Protein AF-A0A7J7Q8N2-F1 (afdb_monomer_lite)

Radius of gyration: 18.08 Å; chains: 1; bounding box: 42×39×66 Å

Secondary structure (DSSP, 8-state):
-PPPPPPGGGGG-S-HHHHHHHHHHHTT---TTHHHHTTSSS---S-PPPTTT--S---HHIIIII-GGGHHHHHHHHHHHHHSTTTHHHHHHHHT-S-HHHHHHHHHSHHHH-TTTHHHHHHHHHHHHHHHHHHHHHHHHHH--PPPP-------------S--

Sequence (165 aa):
MGFRRPRPYLRSVAIPRGIELLLRVRMGCLCVHERTSQFGGRRANSTSGCPCCGAEVESLSHFMFDCPATSAQRDDMFAEIRSLPGCAEKLRSVLSMADSSIKVLRFVSDDIWGSSGRCLMVSPCIAAFLVKSWDVRNACKHSGAVLPPLSAPVGRGADGADAMA

Structure (mmCIF, N/CA/C/O backbone):
data_AF-A0A7J7Q8N2-F1
#
_entry.id   AF-A0A7J7Q8N2-F1
#
loop_
_atom_site.group_PDB
_atom_site.id
_atom_site.type_symbol
_atom_site.label_atom_id
_atom_site.label_alt_id
_atom_site.label_comp_id
_atom_site.label_asym_id
_atom_site.label_entity_id
_atom_site.label_seq_id
_atom_site.pdbx_PDB_ins_code
_atom_site.Cartn_x
_atom_site.Cartn_y
_atom_site.Cartn_z
_atom_site.occupancy
_atom_site.B_iso_or_equiv
_atom_site.auth_seq_id
_atom_site.auth_comp_id
_atom_site.auth_asym_id
_atom_site.auth_atom_id
_atom_site.pdbx_PDB_model_num
ATOM 1 N N . MET A 1 1 ? -0.373 24.155 2.812 1.00 32.78 1 MET A N 1
ATOM 2 C CA . MET A 1 1 ? -0.970 23.155 3.726 1.00 32.78 1 MET A CA 1
ATOM 3 C C . MET A 1 1 ? 0.122 22.658 4.664 1.00 32.78 1 MET A C 1
ATOM 5 O O . MET A 1 1 ? 1.125 22.159 4.177 1.00 32.78 1 MET A O 1
ATOM 9 N N . GLY A 1 2 ? -0.003 22.882 5.974 1.00 32.66 2 GLY A N 1
ATOM 10 C CA . GLY A 1 2 ? 1.020 22.481 6.947 1.00 32.66 2 GLY A CA 1
ATOM 11 C C . GLY A 1 2 ? 0.928 20.991 7.271 1.00 32.66 2 GLY A C 1
ATOM 12 O O . GLY A 1 2 ? -0.135 20.509 7.661 1.00 32.66 2 GLY A O 1
ATOM 13 N N . PHE A 1 3 ? 2.031 20.260 7.115 1.00 36.44 3 PHE A N 1
ATOM 14 C CA . PHE A 1 3 ? 2.104 18.850 7.488 1.00 36.44 3 PHE A CA 1
ATOM 15 C C . PHE A 1 3 ? 1.953 18.695 9.009 1.00 36.44 3 PHE A C 1
ATOM 17 O O . PHE A 1 3 ? 2.704 19.285 9.789 1.00 36.44 3 PHE A O 1
ATOM 24 N N . ARG A 1 4 ? 0.959 17.911 9.447 1.00 41.94 4 ARG A N 1
ATOM 25 C CA . ARG A 1 4 ? 0.752 17.588 10.867 1.00 41.94 4 ARG A CA 1
ATOM 26 C C . ARG A 1 4 ? 1.924 16.730 11.364 1.00 41.94 4 ARG A C 1
ATOM 28 O O . ARG A 1 4 ? 2.296 15.762 10.707 1.00 41.94 4 ARG A O 1
ATOM 35 N N . ARG A 1 5 ? 2.503 17.096 12.518 1.00 34.91 5 ARG A N 1
ATOM 36 C CA . ARG A 1 5 ? 3.640 16.391 13.144 1.00 34.91 5 ARG A CA 1
ATOM 37 C C . ARG A 1 5 ? 3.369 14.879 13.296 1.00 34.91 5 ARG A C 1
ATOM 39 O O . ARG A 1 5 ? 2.217 14.501 13.530 1.00 34.91 5 ARG A O 1
ATOM 46 N N . PRO A 1 6 ? 4.413 14.026 13.247 1.00 45.47 6 PRO A N 1
ATOM 47 C CA . PRO A 1 6 ? 4.292 12.599 13.544 1.00 45.47 6 PRO A CA 1
ATOM 48 C C . PRO A 1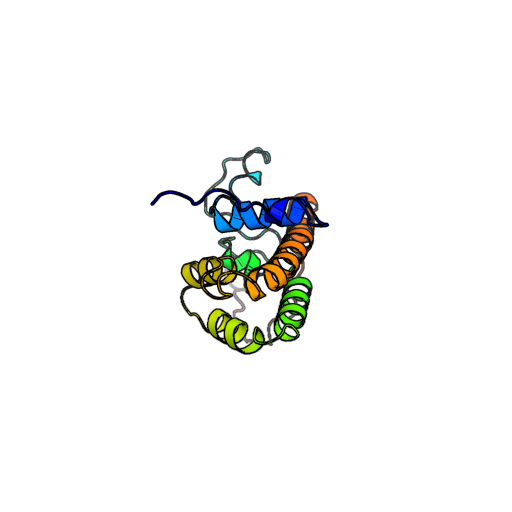 6 ? 3.677 12.379 14.934 1.00 45.47 6 PRO A C 1
ATOM 50 O O . PRO A 1 6 ? 4.038 13.060 15.896 1.00 45.47 6 PRO A O 1
ATOM 53 N N . ARG A 1 7 ? 2.717 11.455 15.039 1.00 48.78 7 ARG A N 1
ATOM 54 C CA . ARG A 1 7 ? 1.926 11.233 16.260 1.00 48.78 7 ARG A CA 1
ATOM 55 C C . ARG A 1 7 ? 2.686 10.361 17.288 1.00 48.78 7 ARG A C 1
ATOM 57 O O . ARG A 1 7 ? 3.416 9.458 16.883 1.00 48.78 7 ARG A O 1
ATOM 64 N N . PRO A 1 8 ? 2.478 10.549 18.609 1.00 44.09 8 PRO A N 1
ATOM 65 C CA . PRO A 1 8 ? 3.251 9.882 19.673 1.00 44.09 8 PRO A CA 1
ATOM 66 C C . PRO A 1 8 ? 3.190 8.344 19.711 1.00 44.09 8 PRO A C 1
ATOM 68 O O . PRO A 1 8 ? 4.125 7.717 20.199 1.00 44.09 8 PRO A O 1
ATOM 71 N N . TYR A 1 9 ? 2.137 7.720 19.173 1.00 47.59 9 TYR A N 1
ATOM 72 C CA . TYR A 1 9 ? 1.963 6.256 19.165 1.00 47.59 9 TYR A CA 1
ATOM 73 C C . TYR A 1 9 ? 2.925 5.512 18.218 1.00 47.59 9 TYR A C 1
ATOM 75 O O . TYR A 1 9 ? 2.956 4.287 18.201 1.00 47.59 9 TYR A O 1
ATOM 83 N N . LEU A 1 10 ? 3.738 6.235 17.441 1.00 42.88 10 LEU A N 1
ATOM 84 C CA . LEU A 1 10 ? 4.804 5.660 16.615 1.00 42.88 10 LEU A CA 1
ATOM 85 C C . LEU A 1 10 ? 6.023 5.199 17.442 1.00 42.88 10 LEU A C 1
ATOM 87 O O . LEU A 1 10 ? 6.911 4.551 16.898 1.00 42.88 10 LEU A O 1
ATOM 91 N N . ARG A 1 11 ? 6.077 5.514 18.748 1.00 43.84 11 ARG A N 1
ATOM 92 C CA . ARG A 1 11 ? 7.179 5.134 19.655 1.00 43.84 11 ARG A CA 1
ATOM 93 C C . ARG A 1 11 ? 7.153 3.681 20.143 1.00 43.84 11 ARG A C 1
ATOM 95 O O . ARG A 1 11 ? 8.152 3.244 20.697 1.00 43.84 11 ARG A O 1
ATOM 102 N N . SER A 1 12 ? 6.058 2.943 19.970 1.00 45.62 12 SER A N 1
ATOM 103 C CA . SER A 1 12 ? 5.862 1.631 20.615 1.00 45.62 12 SER A CA 1
ATOM 104 C C . SER A 1 12 ? 5.681 0.458 19.640 1.00 45.62 12 SER A C 1
ATOM 106 O O . SER A 1 12 ? 5.062 -0.538 19.996 1.00 45.62 12 SER A O 1
ATOM 108 N N . VAL A 1 13 ? 6.168 0.560 18.398 1.00 51.66 13 VAL A N 1
ATOM 109 C CA . VAL A 1 13 ? 5.802 -0.369 17.311 1.00 51.66 13 VAL A CA 1
ATOM 110 C C . VAL A 1 13 ? 6.991 -1.213 16.826 1.00 51.66 13 VAL A C 1
ATOM 112 O O . VAL A 1 13 ? 8.071 -0.704 16.536 1.00 51.66 13 VAL A O 1
ATOM 115 N N . ALA A 1 14 ? 6.727 -2.516 16.688 1.00 57.03 14 ALA A N 1
ATOM 116 C CA . ALA A 1 14 ? 7.653 -3.633 16.484 1.00 57.03 14 ALA A CA 1
ATOM 117 C C . ALA A 1 14 ? 8.401 -3.703 15.130 1.00 57.03 14 ALA A C 1
ATOM 119 O O . ALA A 1 14 ? 9.171 -4.635 14.922 1.00 57.03 14 ALA A O 1
ATOM 120 N N . ILE A 1 15 ? 8.210 -2.757 14.200 1.00 65.81 15 ILE A N 1
ATOM 121 C CA . ILE A 1 15 ? 8.910 -2.753 12.897 1.00 65.81 15 ILE A CA 1
ATOM 122 C C . ILE A 1 15 ? 9.308 -1.312 12.516 1.00 65.81 15 ILE A C 1
ATOM 124 O O . ILE A 1 15 ? 8.606 -0.657 11.736 1.00 65.81 15 ILE A O 1
ATOM 128 N N . PRO A 1 16 ? 10.436 -0.793 13.042 1.00 78.88 16 PRO A N 1
ATOM 129 C CA . PRO A 1 16 ? 10.863 0.598 12.846 1.00 78.88 16 PRO A CA 1
ATOM 130 C C . PRO A 1 16 ? 10.942 1.034 11.373 1.00 78.88 16 PRO A C 1
ATOM 132 O O . PRO A 1 16 ? 10.454 2.104 11.008 1.00 78.88 16 PRO A O 1
ATOM 135 N N . ARG A 1 17 ? 11.470 0.166 10.498 1.00 81.31 17 ARG A N 1
ATOM 136 C CA . ARG A 1 17 ? 11.591 0.417 9.050 1.00 81.31 17 ARG A CA 1
ATOM 137 C C . ARG A 1 17 ? 10.237 0.561 8.353 1.00 81.31 17 ARG A C 1
ATOM 139 O O . ARG A 1 17 ? 10.088 1.391 7.463 1.00 81.31 17 ARG A O 1
ATOM 146 N N . GLY A 1 18 ? 9.238 -0.222 8.758 1.00 85.56 18 GLY A N 1
ATOM 147 C CA . GLY A 1 18 ? 7.901 -0.165 8.163 1.00 85.56 18 GLY A CA 1
ATOM 148 C C . GLY A 1 18 ? 7.181 1.138 8.486 1.00 85.56 18 GLY A C 1
ATOM 149 O O . GLY A 1 18 ? 6.551 1.727 7.610 1.00 85.56 18 GLY A O 1
ATOM 150 N N . ILE A 1 19 ? 7.336 1.635 9.715 1.00 84.75 19 ILE A N 1
ATOM 151 C CA . ILE A 1 19 ? 6.824 2.954 10.106 1.00 84.75 19 ILE A CA 1
ATOM 152 C C . ILE A 1 19 ? 7.496 4.053 9.299 1.00 84.75 19 ILE A C 1
ATOM 154 O O . ILE A 1 19 ? 6.822 4.951 8.803 1.00 84.75 19 ILE A O 1
ATOM 158 N N . GLU A 1 20 ? 8.819 3.991 9.173 1.00 85.06 20 GLU A N 1
ATOM 159 C CA . GLU A 1 20 ? 9.569 4.975 8.405 1.00 85.06 20 GLU A CA 1
ATOM 160 C C . GLU A 1 20 ? 9.081 5.029 6.950 1.00 85.06 20 GLU A C 1
ATOM 162 O O . GLU A 1 20 ? 8.800 6.111 6.429 1.00 85.06 20 GLU A O 1
ATOM 167 N N . LEU A 1 21 ? 8.915 3.868 6.309 1.00 85.81 21 LEU A N 1
ATOM 168 C CA . LEU A 1 21 ? 8.370 3.775 4.956 1.00 85.81 21 LEU A CA 1
ATOM 169 C C . LEU A 1 21 ? 6.938 4.317 4.888 1.00 85.81 21 LEU A C 1
ATOM 171 O O . LEU A 1 21 ? 6.651 5.138 4.020 1.00 85.81 21 LEU A O 1
ATOM 175 N N . LEU A 1 22 ? 6.061 3.943 5.823 1.00 88.06 22 LEU A N 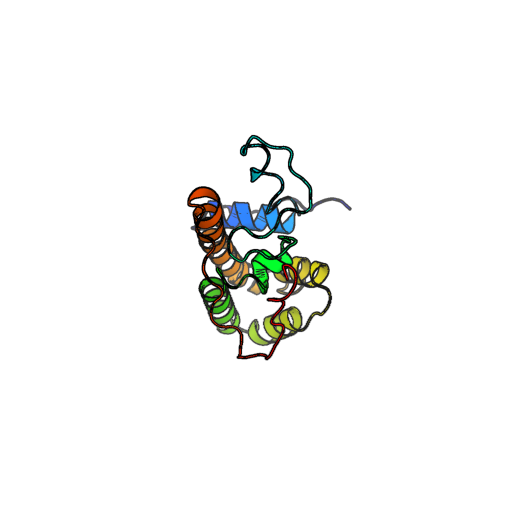1
ATOM 176 C CA . LEU A 1 22 ? 4.685 4.444 5.882 1.00 88.06 22 LEU A CA 1
ATOM 177 C C . LEU A 1 22 ? 4.637 5.971 6.012 1.00 88.06 22 LEU A C 1
ATOM 179 O O . LEU A 1 22 ? 3.874 6.630 5.306 1.00 88.06 22 LEU A O 1
ATOM 183 N N . LEU A 1 23 ? 5.474 6.550 6.874 1.00 85.00 23 LEU A N 1
ATOM 184 C CA . LEU A 1 23 ? 5.597 7.999 7.022 1.00 85.00 23 LEU A CA 1
ATOM 185 C C . LEU A 1 23 ? 6.071 8.656 5.728 1.00 85.00 23 LEU A C 1
ATOM 187 O O . LEU A 1 23 ? 5.503 9.667 5.318 1.00 85.00 23 LEU A O 1
ATOM 191 N N . ARG A 1 24 ? 7.072 8.080 5.056 1.00 83.38 24 ARG A N 1
ATOM 192 C CA . ARG A 1 24 ? 7.543 8.587 3.762 1.00 83.38 24 ARG A CA 1
ATOM 193 C C . ARG A 1 24 ? 6.428 8.558 2.715 1.00 83.38 24 ARG A C 1
ATOM 195 O O . ARG A 1 24 ? 6.302 9.535 1.985 1.00 83.38 24 ARG A O 1
ATOM 202 N N . VAL A 1 25 ? 5.597 7.512 2.668 1.00 84.00 25 VAL A N 1
ATOM 203 C CA . VAL A 1 25 ? 4.431 7.456 1.763 1.00 84.00 25 VAL A CA 1
ATOM 204 C C . VAL A 1 25 ? 3.412 8.541 2.113 1.00 84.00 25 VAL A C 1
ATOM 206 O O . VAL A 1 25 ? 3.014 9.301 1.236 1.00 84.00 25 VAL A O 1
ATOM 209 N N . ARG A 1 26 ? 3.038 8.680 3.393 1.00 85.00 26 ARG A N 1
ATOM 210 C CA . ARG A 1 26 ? 2.086 9.710 3.863 1.00 85.00 26 ARG A CA 1
ATOM 211 C C . ARG A 1 26 ? 2.554 11.137 3.563 1.00 85.00 26 ARG A C 1
ATOM 213 O O . ARG A 1 26 ? 1.735 12.004 3.285 1.00 85.00 26 ARG A O 1
ATOM 220 N N . MET A 1 27 ? 3.861 11.376 3.622 1.00 78.56 27 MET A N 1
ATOM 221 C CA . MET A 1 27 ? 4.485 12.668 3.324 1.00 78.56 27 MET A CA 1
ATOM 222 C C . MET A 1 27 ? 4.778 12.870 1.828 1.00 78.56 27 MET A C 1
ATOM 224 O O . MET A 1 27 ? 5.382 13.878 1.471 1.00 78.56 27 MET A O 1
ATOM 228 N N . GLY A 1 28 ? 4.443 11.907 0.960 1.00 71.81 28 GLY A N 1
ATOM 229 C CA . GLY A 1 28 ? 4.794 11.939 -0.467 1.00 71.81 28 GLY A CA 1
ATOM 230 C C . GLY A 1 28 ? 6.302 11.884 -0.750 1.00 71.81 28 GLY A C 1
ATOM 231 O O . GLY A 1 28 ? 6.736 12.113 -1.869 1.00 71.81 28 GLY A O 1
ATOM 232 N N . CYS A 1 29 ? 7.116 11.580 0.260 1.00 72.94 29 CYS A N 1
ATOM 233 C CA . CYS A 1 29 ? 8.578 11.572 0.199 1.00 72.94 29 CYS A CA 1
ATOM 234 C C . CYS A 1 29 ? 9.158 10.189 -0.133 1.00 72.94 29 CYS A C 1
ATOM 236 O O . CYS A 1 29 ? 10.382 10.037 -0.229 1.00 72.94 29 CYS A O 1
ATOM 238 N N . LEU A 1 30 ? 8.316 9.156 -0.254 1.00 76.56 30 LEU A N 1
ATOM 239 C CA . LEU A 1 30 ? 8.736 7.870 -0.796 1.00 76.56 30 LEU A CA 1
ATOM 240 C C . LEU A 1 30 ? 8.832 8.003 -2.318 1.00 76.56 30 LEU A C 1
ATOM 242 O O . LEU A 1 30 ? 7.949 7.572 -3.052 1.00 76.56 30 LEU A O 1
ATOM 246 N N . CYS A 1 31 ? 9.916 8.620 -2.783 1.00 66.31 31 CYS A N 1
ATOM 247 C CA . CYS A 1 31 ? 10.266 8.627 -4.191 1.00 66.31 31 CYS A CA 1
ATOM 248 C C . CYS A 1 31 ? 10.634 7.197 -4.594 1.00 66.31 31 CYS A C 1
ATOM 250 O O . CYS A 1 31 ? 11.799 6.807 -4.465 1.00 66.31 31 CYS A O 1
ATOM 252 N N . VAL A 1 32 ? 9.637 6.407 -5.012 1.00 72.38 32 VAL A N 1
ATOM 253 C CA . VAL A 1 32 ? 9.811 4.982 -5.329 1.00 72.38 32 VAL A CA 1
ATOM 254 C C . VAL A 1 32 ? 10.984 4.822 -6.293 1.00 72.38 32 VAL A C 1
ATOM 256 O O . VAL A 1 32 ? 11.874 4.011 -6.047 1.00 72.38 32 VAL A O 1
ATOM 259 N N . HIS A 1 33 ? 11.106 5.718 -7.273 1.00 62.97 33 HIS A N 1
ATOM 260 C CA . HIS A 1 33 ? 12.245 5.732 -8.178 1.00 62.97 33 HIS A CA 1
ATOM 261 C C . HIS A 1 33 ? 13.336 6.782 -7.869 1.00 62.97 33 HIS A C 1
ATOM 263 O O . HIS A 1 33 ? 14.522 6.451 -7.820 1.00 62.97 33 HIS A O 1
ATOM 269 N N . GLU A 1 34 ? 12.958 8.035 -7.608 1.00 54.28 34 GLU A N 1
ATOM 270 C CA . GLU A 1 34 ? 13.862 9.205 -7.631 1.00 54.28 34 GLU A CA 1
ATOM 271 C C . GLU A 1 34 ? 15.000 9.184 -6.589 1.00 54.28 34 GLU A C 1
ATOM 273 O O . GLU A 1 34 ? 16.097 9.668 -6.852 1.00 54.28 34 GLU A O 1
ATOM 278 N N . ARG A 1 35 ? 14.785 8.602 -5.399 1.00 48.41 35 ARG A N 1
ATOM 279 C CA . ARG A 1 35 ? 15.815 8.585 -4.336 1.00 48.41 35 ARG A CA 1
ATOM 280 C C . ARG A 1 35 ? 16.880 7.508 -4.525 1.00 48.41 35 ARG A C 1
ATOM 282 O O . ARG A 1 35 ? 17.947 7.605 -3.932 1.00 48.41 35 ARG A O 1
ATOM 289 N N . THR A 1 36 ? 16.607 6.477 -5.324 1.00 47.25 36 THR A N 1
ATOM 290 C CA . THR A 1 36 ? 17.558 5.373 -5.556 1.00 47.25 36 THR A CA 1
ATOM 291 C C . THR A 1 36 ? 18.229 5.447 -6.926 1.00 47.25 36 THR A C 1
ATOM 293 O O . THR A 1 36 ? 19.145 4.673 -7.193 1.00 47.25 36 THR A O 1
ATOM 296 N N . SER A 1 37 ? 17.783 6.333 -7.817 1.00 45.31 37 SER A N 1
ATOM 297 C CA . SER A 1 37 ? 18.440 6.600 -9.102 1.00 45.31 37 SER A CA 1
ATOM 298 C C . SER A 1 37 ? 19.715 7.437 -8.938 1.00 45.31 37 SER A C 1
ATOM 300 O O . SER A 1 37 ? 20.661 7.250 -9.695 1.00 45.31 37 SER A O 1
ATOM 302 N N . GLN A 1 38 ? 19.802 8.274 -7.896 1.00 44.16 38 GLN A N 1
ATOM 303 C CA . GLN A 1 38 ? 20.999 9.075 -7.590 1.00 44.16 38 GLN A CA 1
ATOM 304 C C . GLN A 1 38 ? 22.236 8.224 -7.245 1.00 44.16 38 GLN A C 1
ATOM 306 O O . GLN A 1 38 ? 23.356 8.624 -7.541 1.00 44.16 38 GLN A O 1
ATOM 311 N N . PHE A 1 39 ? 22.044 7.025 -6.686 1.00 45.06 39 PHE A N 1
ATOM 312 C CA . PHE A 1 39 ? 23.132 6.076 -6.401 1.00 45.06 39 PHE A CA 1
ATOM 313 C C . PHE A 1 39 ? 23.474 5.167 -7.594 1.00 45.06 39 PHE A C 1
ATOM 315 O O . PHE A 1 39 ? 24.407 4.375 -7.522 1.00 45.06 39 PHE A O 1
ATOM 322 N N . GLY A 1 40 ? 22.718 5.268 -8.691 1.00 44.09 40 GLY A N 1
ATOM 323 C CA . GLY A 1 40 ? 22.833 4.426 -9.878 1.00 44.09 40 GLY A CA 1
ATOM 324 C C . GLY A 1 40 ? 23.454 5.137 -11.077 1.00 44.09 40 GLY A C 1
ATOM 325 O O . GLY A 1 40 ? 22.966 4.937 -12.176 1.00 44.09 40 GLY A O 1
ATOM 326 N N . GLY A 1 41 ? 24.467 5.992 -10.887 1.00 40.03 41 GLY A N 1
ATOM 327 C CA . GLY A 1 41 ? 25.451 6.417 -11.906 1.00 40.03 41 GLY A CA 1
ATOM 328 C C . GLY A 1 41 ? 24.985 7.046 -13.235 1.00 40.03 41 GLY A C 1
ATOM 329 O O . GLY A 1 41 ? 25.826 7.508 -14.002 1.00 40.03 41 GLY A O 1
ATOM 330 N N . ARG A 1 42 ? 23.691 7.103 -13.555 1.00 42.66 42 ARG A N 1
ATOM 331 C CA . ARG A 1 42 ? 23.155 7.674 -14.794 1.00 42.66 42 ARG A CA 1
ATOM 332 C C . ARG A 1 42 ? 21.911 8.484 -14.477 1.00 42.66 42 ARG A C 1
ATOM 334 O O . ARG A 1 42 ? 21.068 8.068 -13.689 1.00 42.66 42 ARG A O 1
ATOM 341 N N . ARG A 1 43 ? 21.860 9.672 -15.085 1.00 41.22 43 ARG A N 1
ATOM 342 C CA . ARG A 1 43 ? 20.815 10.692 -14.941 1.00 41.22 43 ARG A CA 1
ATOM 343 C C . ARG A 1 43 ? 19.439 10.041 -14.804 1.00 41.22 43 ARG A C 1
ATOM 345 O O . ARG A 1 43 ? 18.989 9.332 -15.699 1.00 41.22 43 ARG A O 1
ATOM 352 N N . ALA A 1 44 ? 18.816 10.281 -13.657 1.00 42.47 44 ALA A N 1
ATOM 353 C CA . ALA A 1 44 ? 17.461 9.870 -13.356 1.00 42.47 44 ALA A CA 1
ATOM 354 C C . ALA A 1 44 ? 16.501 10.584 -14.313 1.00 42.47 44 ALA A C 1
ATOM 356 O O . ALA A 1 44 ? 16.080 11.707 -14.049 1.00 42.47 44 ALA A O 1
ATOM 357 N N . ASN A 1 45 ? 16.176 9.956 -15.438 1.00 45.44 45 ASN A N 1
ATOM 358 C CA . ASN A 1 45 ? 14.997 10.360 -16.185 1.00 45.44 45 ASN A CA 1
ATOM 359 C C . ASN A 1 45 ? 13.788 10.041 -15.297 1.00 45.44 45 ASN A C 1
ATOM 361 O O . ASN A 1 45 ? 13.668 8.929 -14.787 1.00 45.44 45 ASN A O 1
ATOM 365 N N . SER A 1 46 ? 12.911 11.020 -15.093 1.00 46.06 46 SER A N 1
ATOM 366 C CA . SER A 1 46 ? 11.697 10.976 -14.261 1.00 46.06 46 SER A CA 1
ATOM 367 C C . SER A 1 46 ? 10.616 9.987 -14.748 1.00 46.06 46 SER A C 1
ATOM 369 O O . SER A 1 46 ? 9.482 10.021 -14.280 1.00 46.06 46 SER A O 1
ATOM 371 N N . THR A 1 47 ? 10.964 9.094 -15.674 1.00 53.31 47 THR A N 1
ATOM 372 C CA . THR A 1 47 ? 10.092 8.192 -16.447 1.00 53.31 47 THR A CA 1
ATOM 373 C C . THR A 1 47 ? 10.605 6.760 -16.398 1.00 53.31 47 THR A C 1
ATOM 375 O O . THR A 1 47 ? 10.705 6.045 -17.390 1.00 53.31 47 THR A O 1
ATOM 378 N N . SER A 1 48 ? 11.104 6.384 -15.245 1.00 64.62 48 SER A N 1
ATOM 379 C CA . SER A 1 48 ? 11.828 5.148 -15.055 1.00 64.62 48 SER A CA 1
ATOM 380 C C . SER A 1 48 ? 10.877 4.077 -14.542 1.00 64.62 48 SER A C 1
ATOM 382 O O . SER A 1 48 ? 10.261 4.230 -13.479 1.00 64.62 48 SER A O 1
ATOM 384 N N . GLY A 1 49 ? 10.767 3.013 -15.329 1.00 79.38 49 GLY A N 1
ATOM 385 C CA . GLY A 1 49 ? 9.801 1.958 -15.105 1.00 79.38 49 GLY A CA 1
ATOM 386 C C . GLY A 1 49 ? 10.029 1.132 -13.844 1.00 79.38 49 GLY A C 1
ATOM 387 O O . GLY A 1 49 ? 11.068 1.219 -13.181 1.00 79.38 49 GLY A O 1
ATOM 388 N N . CYS A 1 50 ? 9.031 0.320 -13.503 1.00 86.06 50 CYS A N 1
ATOM 389 C CA . CYS A 1 50 ? 9.114 -0.584 -12.367 1.00 86.06 50 CYS A CA 1
ATOM 390 C C . CYS A 1 50 ? 10.187 -1.651 -12.635 1.00 86.06 50 CYS A C 1
ATOM 392 O O . CYS A 1 50 ? 10.072 -2.388 -13.617 1.00 86.06 50 CYS A O 1
ATOM 394 N N . PRO A 1 51 ? 11.195 -1.802 -11.756 1.00 82.00 51 PRO A N 1
ATOM 395 C CA . PRO A 1 51 ? 12.260 -2.783 -11.948 1.00 82.00 51 PRO A CA 1
ATOM 396 C C . PRO A 1 51 ? 11.760 -4.229 -11.843 1.00 82.00 51 PRO A C 1
ATOM 398 O O . PRO A 1 51 ? 12.448 -5.143 -12.280 1.00 82.00 51 PRO A O 1
ATOM 401 N N . CYS A 1 52 ? 10.582 -4.453 -11.254 1.00 85.88 52 CYS A N 1
ATOM 402 C CA . CYS A 1 52 ? 10.059 -5.797 -11.034 1.00 85.88 52 CYS A CA 1
ATOM 403 C C . CYS A 1 52 ? 9.258 -6.329 -12.224 1.00 85.88 52 CYS A C 1
ATOM 405 O O . CYS A 1 52 ? 9.355 -7.512 -12.528 1.00 85.88 52 CYS A O 1
ATOM 407 N N . CYS A 1 53 ? 8.440 -5.479 -12.853 1.00 87.75 53 CYS A N 1
ATOM 408 C CA . CYS A 1 53 ? 7.463 -5.892 -13.867 1.00 87.75 53 CYS A CA 1
ATOM 409 C C . CYS A 1 53 ? 7.558 -5.121 -15.191 1.00 87.75 53 CYS A C 1
ATOM 411 O O . CYS A 1 53 ? 6.785 -5.397 -16.102 1.00 87.75 53 CYS A O 1
ATOM 413 N N . GLY A 1 54 ? 8.459 -4.139 -15.298 1.00 84.38 54 GLY A N 1
ATOM 414 C CA . GLY A 1 54 ? 8.677 -3.381 -16.531 1.00 84.38 54 GLY A CA 1
ATOM 415 C C . GLY A 1 54 ? 7.614 -2.329 -16.860 1.00 84.38 54 GLY A C 1
ATOM 416 O O . GLY A 1 54 ? 7.669 -1.756 -17.942 1.00 84.38 54 GLY A O 1
ATOM 417 N N . ALA A 1 55 ? 6.664 -2.040 -15.961 1.00 85.38 55 ALA A N 1
ATOM 418 C CA . ALA A 1 55 ? 5.692 -0.961 -16.167 1.00 85.38 55 ALA A CA 1
ATOM 419 C C . ALA A 1 55 ? 6.403 0.376 -16.433 1.00 85.38 55 ALA A C 1
ATOM 421 O O . ALA A 1 55 ? 7.348 0.689 -15.720 1.00 85.38 55 ALA A O 1
ATOM 422 N N . GLU A 1 56 ? 5.938 1.176 -17.398 1.00 81.50 56 GLU A N 1
ATOM 423 C CA . GLU A 1 56 ? 6.639 2.387 -17.870 1.00 81.50 56 GLU A CA 1
ATOM 424 C C . GLU A 1 56 ? 6.893 3.433 -16.775 1.00 81.50 56 GLU A C 1
ATOM 426 O O . GLU A 1 56 ? 7.939 4.081 -16.755 1.00 81.50 56 GLU A O 1
ATOM 431 N N . VAL A 1 57 ? 5.953 3.580 -15.837 1.00 81.50 57 VAL A N 1
ATOM 432 C CA . VAL A 1 57 ? 6.046 4.540 -14.732 1.00 81.50 57 VAL A CA 1
ATOM 433 C C . VAL A 1 57 ? 5.811 3.832 -13.408 1.00 81.50 57 VAL A C 1
ATOM 435 O O . VAL A 1 57 ? 4.719 3.341 -13.117 1.00 81.50 57 VAL A O 1
ATOM 438 N N . GLU A 1 58 ? 6.830 3.835 -12.554 1.00 82.56 58 GLU A N 1
ATOM 439 C CA . GLU A 1 58 ? 6.710 3.324 -11.195 1.00 82.56 58 GLU A CA 1
ATOM 440 C C . GLU A 1 58 ? 6.176 4.401 -10.235 1.00 82.56 58 GLU A C 1
ATOM 442 O O . GLU A 1 58 ? 6.931 5.159 -9.622 1.00 82.56 58 GLU A O 1
ATOM 447 N N . SER A 1 59 ? 4.851 4.461 -10.091 1.00 85.44 59 SER A N 1
ATOM 448 C CA . SER A 1 59 ? 4.180 5.335 -9.121 1.00 85.44 59 SER A CA 1
ATOM 449 C C . SER A 1 59 ? 3.957 4.648 -7.764 1.00 85.44 59 SER A C 1
ATOM 451 O O . SER A 1 59 ? 4.043 3.426 -7.639 1.00 85.44 59 SER A O 1
ATOM 453 N N . LEU A 1 60 ? 3.600 5.426 -6.732 1.00 86.75 60 LEU A N 1
ATOM 454 C CA . LEU A 1 60 ? 3.145 4.861 -5.453 1.00 86.75 60 LEU A CA 1
ATOM 455 C C . LEU A 1 60 ? 1.899 3.988 -5.621 1.00 86.75 60 LEU A C 1
ATOM 457 O O . LEU A 1 60 ? 1.776 2.971 -4.947 1.00 86.75 60 LEU A O 1
ATOM 461 N N . SER A 1 61 ? 0.996 4.369 -6.528 1.00 89.50 61 SER A N 1
ATOM 462 C CA . SER A 1 61 ? -0.208 3.583 -6.801 1.00 89.50 61 SER A CA 1
ATOM 463 C C . SER A 1 61 ? 0.158 2.238 -7.410 1.00 89.50 61 SER A C 1
ATOM 465 O O . SER A 1 61 ? -0.245 1.204 -6.883 1.00 89.50 61 SER A O 1
ATOM 467 N N . HIS A 1 62 ? 1.061 2.249 -8.394 1.00 89.88 62 HIS A N 1
ATOM 468 C CA . HIS A 1 62 ? 1.596 1.026 -8.972 1.00 89.88 62 HIS A CA 1
ATOM 469 C C . HIS A 1 62 ? 2.243 0.137 -7.904 1.00 89.88 62 HIS A C 1
ATOM 471 O O . HIS A 1 62 ? 1.891 -1.030 -7.774 1.00 89.88 62 HIS A O 1
ATOM 477 N N . PHE A 1 63 ? 3.141 0.692 -7.087 1.00 88.81 63 PHE A N 1
ATOM 478 C CA . PHE A 1 63 ? 3.832 -0.055 -6.035 1.00 88.81 63 PHE A CA 1
ATOM 479 C C . PHE A 1 63 ? 2.873 -0.680 -5.005 1.00 88.81 63 PHE A C 1
ATOM 481 O O . PHE A 1 63 ? 3.097 -1.805 -4.556 1.00 88.81 63 PHE A O 1
ATOM 488 N N . MET A 1 64 ? 1.811 0.038 -4.626 1.00 90.19 64 MET A N 1
ATOM 489 C CA . MET A 1 64 ? 0.881 -0.397 -3.580 1.00 90.19 64 MET A CA 1
ATOM 490 C C . MET A 1 64 ? -0.264 -1.281 -4.082 1.00 90.19 64 MET A C 1
ATOM 492 O O . MET A 1 64 ? -0.750 -2.120 -3.324 1.00 90.19 64 MET A O 1
ATOM 496 N N . PHE A 1 65 ? -0.720 -1.087 -5.319 1.00 92.25 65 PHE A N 1
ATOM 497 C CA . PHE A 1 65 ? -1.956 -1.694 -5.813 1.00 92.25 65 PHE A CA 1
ATOM 498 C C . PHE A 1 65 ? -1.763 -2.559 -7.052 1.00 92.25 65 PHE A C 1
ATOM 500 O O . PHE A 1 65 ? -2.408 -3.602 -7.129 1.00 92.25 65 PHE A O 1
ATOM 507 N N . ASP A 1 66 ? -0.848 -2.214 -7.957 1.00 92.06 66 ASP A N 1
ATOM 508 C CA . ASP A 1 66 ? -0.862 -2.786 -9.311 1.00 92.06 66 ASP A CA 1
ATOM 509 C C . ASP A 1 66 ? 0.338 -3.692 -9.616 1.00 92.06 66 ASP A C 1
ATOM 511 O O . ASP A 1 66 ? 0.250 -4.555 -10.486 1.00 92.06 66 ASP A O 1
ATOM 515 N N . CYS A 1 67 ? 1.458 -3.537 -8.905 1.00 92.12 67 CYS A N 1
ATOM 516 C CA . CYS A 1 67 ? 2.676 -4.289 -9.183 1.00 92.12 67 CYS A CA 1
ATOM 517 C C . CYS A 1 67 ? 2.441 -5.801 -8.974 1.00 92.12 67 CYS A C 1
ATOM 519 O O . CYS A 1 67 ? 2.102 -6.228 -7.865 1.00 92.12 67 CYS A O 1
ATOM 521 N N . PRO A 1 68 ? 2.627 -6.649 -10.005 1.00 93.56 68 PRO A N 1
ATOM 522 C CA . PRO A 1 68 ? 2.386 -8.086 -9.885 1.00 93.56 68 PRO A CA 1
ATOM 523 C C . PRO A 1 68 ? 3.425 -8.772 -8.994 1.00 93.56 68 PRO A C 1
ATOM 525 O O . PRO A 1 68 ? 3.103 -9.741 -8.312 1.00 93.56 68 PRO A O 1
ATOM 528 N N . ALA A 1 69 ? 4.649 -8.240 -8.932 1.00 90.12 69 ALA A N 1
ATOM 529 C CA . ALA A 1 69 ? 5.720 -8.785 -8.101 1.00 90.12 69 ALA A CA 1
ATOM 530 C C . ALA A 1 69 ? 5.437 -8.681 -6.595 1.00 90.12 69 ALA A C 1
ATOM 532 O O . ALA A 1 69 ? 6.002 -9.441 -5.816 1.00 90.12 69 ALA A O 1
ATOM 533 N N . THR A 1 70 ? 4.565 -7.757 -6.184 1.00 91.25 70 THR A N 1
ATOM 534 C CA . THR A 1 70 ? 4.154 -7.572 -4.785 1.00 91.25 70 THR A CA 1
ATOM 535 C C . THR A 1 70 ? 2.737 -8.087 -4.523 1.00 91.25 70 THR A C 1
ATOM 537 O O . THR A 1 70 ? 2.167 -7.818 -3.464 1.00 91.25 70 THR A O 1
ATOM 540 N N . SER A 1 71 ? 2.152 -8.824 -5.478 1.00 94.06 71 SER A N 1
ATOM 541 C CA . SER A 1 71 ? 0.766 -9.299 -5.408 1.00 94.06 71 SER A CA 1
ATOM 542 C C . SER A 1 71 ? 0.496 -10.150 -4.172 1.00 94.06 71 SER A C 1
ATOM 544 O O . SER A 1 71 ? -0.436 -9.845 -3.438 1.00 94.06 71 SER A O 1
ATOM 546 N N . ALA A 1 72 ? 1.359 -11.123 -3.875 1.00 93.56 72 ALA A N 1
ATOM 547 C CA . ALA A 1 72 ? 1.229 -11.970 -2.691 1.00 93.56 72 ALA A CA 1
ATOM 548 C C . ALA A 1 72 ? 1.230 -11.148 -1.388 1.00 93.56 72 ALA A C 1
ATOM 550 O O . ALA A 1 72 ? 0.331 -11.277 -0.564 1.00 93.56 72 ALA A O 1
ATOM 551 N N . GLN A 1 73 ? 2.189 -10.228 -1.228 1.00 94.12 73 GLN A N 1
ATOM 552 C CA . GLN A 1 73 ? 2.283 -9.376 -0.037 1.00 94.12 73 GLN A CA 1
ATOM 553 C C . GLN A 1 73 ? 1.080 -8.434 0.087 1.00 94.12 73 GLN A C 1
ATOM 555 O O . GLN A 1 73 ? 0.643 -8.119 1.196 1.00 94.12 73 GLN A O 1
ATOM 560 N N . ARG A 1 74 ? 0.564 -7.947 -1.045 1.00 95.94 74 ARG A N 1
ATOM 561 C CA . ARG A 1 74 ? -0.620 -7.089 -1.097 1.00 95.94 74 ARG A CA 1
ATOM 562 C C . ARG A 1 74 ? -1.876 -7.867 -0.708 1.00 95.94 74 ARG A C 1
ATOM 564 O O . ARG A 1 74 ? -2.699 -7.348 0.043 1.00 95.94 74 ARG A O 1
ATOM 571 N N . ASP A 1 75 ? -2.016 -9.091 -1.199 1.00 95.50 75 ASP A N 1
ATOM 572 C CA . ASP A 1 75 ? -3.171 -9.938 -0.926 1.00 95.50 75 ASP A CA 1
ATOM 573 C C . ASP A 1 75 ? -3.201 -10.360 0.550 1.00 95.50 75 ASP A C 1
ATOM 575 O O . ASP A 1 75 ? -4.259 -10.250 1.176 1.00 95.50 75 ASP A O 1
ATOM 579 N N . ASP A 1 76 ? -2.043 -10.688 1.137 1.00 95.88 76 ASP A N 1
ATOM 580 C CA . ASP A 1 76 ? -1.873 -10.904 2.581 1.00 95.88 76 ASP A CA 1
ATOM 581 C C . ASP A 1 76 ? -2.317 -9.673 3.384 1.00 95.88 76 ASP A C 1
ATOM 583 O O . ASP A 1 76 ? -3.159 -9.766 4.279 1.00 95.88 76 ASP A O 1
ATOM 587 N N . MET A 1 77 ? -1.812 -8.485 3.026 1.00 95.94 77 MET A N 1
ATOM 588 C CA . MET A 1 77 ? -2.184 -7.227 3.680 1.00 95.94 77 MET A CA 1
ATOM 589 C C . MET A 1 77 ? -3.694 -6.974 3.594 1.00 95.94 77 MET A C 1
ATOM 591 O O . MET A 1 77 ? -4.314 -6.559 4.573 1.00 95.94 77 MET A O 1
ATOM 595 N N . PHE A 1 78 ? -4.315 -7.206 2.436 1.00 96.00 78 PHE A N 1
ATOM 596 C CA . PHE A 1 78 ? -5.758 -7.041 2.287 1.00 96.00 78 PHE A CA 1
ATOM 597 C C . PHE A 1 78 ? -6.547 -8.085 3.074 1.00 96.00 78 PHE A C 1
ATOM 599 O O . PHE A 1 78 ? -7.593 -7.742 3.621 1.00 96.00 78 PHE A O 1
ATOM 606 N N . ALA A 1 79 ? -6.083 -9.332 3.151 1.00 96.31 79 ALA A N 1
ATOM 607 C CA . ALA A 1 79 ? -6.706 -10.365 3.971 1.00 96.31 79 ALA A CA 1
ATOM 608 C C . ALA A 1 79 ? -6.662 -9.995 5.462 1.00 96.31 79 ALA A C 1
ATOM 610 O O . ALA A 1 79 ? -7.700 -10.031 6.126 1.00 96.31 79 ALA A O 1
ATOM 611 N N . GLU A 1 80 ? -5.507 -9.541 5.958 1.00 94.81 80 GLU A N 1
ATOM 612 C CA . GLU A 1 80 ? -5.359 -9.026 7.321 1.00 94.81 80 GLU A CA 1
ATOM 613 C C . GLU A 1 80 ? -6.295 -7.839 7.569 1.00 94.81 80 GLU A C 1
ATOM 615 O O . GLU A 1 80 ? -7.076 -7.860 8.512 1.00 94.81 80 GLU A O 1
ATOM 620 N N . ILE A 1 81 ? -6.311 -6.830 6.693 1.00 93.88 81 ILE A N 1
ATOM 621 C CA . ILE A 1 81 ? -7.182 -5.659 6.873 1.00 93.88 81 ILE A CA 1
ATOM 622 C C . ILE A 1 81 ? -8.670 -6.047 6.852 1.00 93.88 81 ILE A C 1
ATOM 624 O O . ILE A 1 81 ? -9.460 -5.465 7.596 1.00 93.88 81 ILE A O 1
ATOM 628 N N . ARG A 1 82 ? -9.082 -7.019 6.024 1.00 95.06 82 ARG A N 1
ATOM 629 C CA . ARG A 1 82 ? -10.477 -7.496 5.977 1.00 95.06 82 ARG A CA 1
ATOM 630 C C . ARG A 1 82 ? -10.902 -8.198 7.262 1.00 95.06 82 ARG A C 1
ATOM 632 O O . ARG A 1 82 ? -12.076 -8.095 7.611 1.00 95.06 82 ARG A O 1
ATOM 639 N N . SER A 1 83 ? -9.989 -8.889 7.942 1.00 94.00 83 SER A N 1
ATOM 640 C CA . SER A 1 83 ? -10.298 -9.582 9.197 1.00 94.00 83 SER A CA 1
ATOM 641 C C . SER A 1 83 ? -10.447 -8.623 10.385 1.00 94.00 83 SER A C 1
ATOM 643 O O . SER A 1 83 ? -11.055 -8.983 11.394 1.00 94.00 83 SER A O 1
ATOM 645 N N . LEU A 1 84 ? -9.970 -7.375 10.265 1.00 91.31 84 LEU A N 1
ATOM 646 C CA . LEU A 1 84 ? -10.122 -6.360 11.306 1.00 91.31 84 LEU A CA 1
ATOM 647 C C . 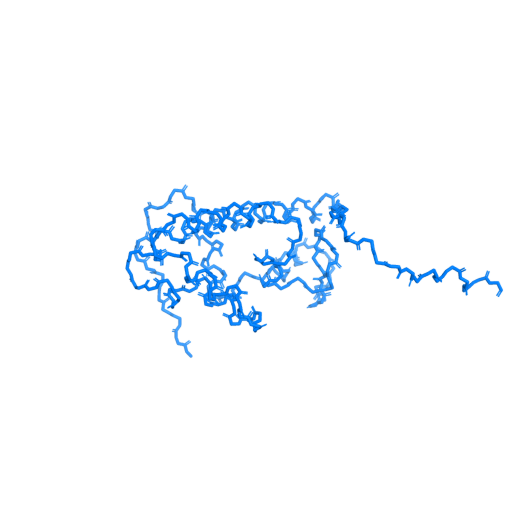LEU A 1 84 ? -11.579 -5.847 11.399 1.00 91.31 84 LEU A C 1
ATOM 649 O O . LEU A 1 84 ? -12.190 -5.496 10.378 1.00 91.31 84 LEU A O 1
ATOM 653 N N . PRO A 1 85 ? -12.135 -5.689 12.618 1.00 89.44 85 PRO A N 1
ATOM 654 C CA . PRO A 1 85 ? -13.505 -5.225 12.824 1.00 89.44 85 PRO A CA 1
ATOM 655 C C . PRO A 1 85 ? -13.825 -3.907 12.104 1.00 89.44 85 PRO A C 1
ATOM 657 O O . PRO A 1 85 ? -13.178 -2.874 12.301 1.00 89.44 85 PRO A O 1
ATOM 660 N N . GLY A 1 86 ? -14.858 -3.935 11.256 1.00 87.62 86 GLY A N 1
ATOM 661 C CA . GLY A 1 86 ? -15.359 -2.755 10.547 1.00 87.62 86 GLY A CA 1
ATOM 662 C C . GLY A 1 86 ? -14.386 -2.146 9.528 1.00 87.62 86 GLY A C 1
ATOM 663 O O . GLY A 1 86 ? -14.546 -0.969 9.188 1.00 87.62 86 GLY A O 1
ATOM 664 N N . CYS A 1 87 ? -13.377 -2.900 9.073 1.00 90.88 87 CYS A N 1
ATOM 665 C CA . CYS A 1 87 ? -12.399 -2.454 8.075 1.00 90.88 87 CYS A CA 1
ATOM 666 C C . CYS A 1 87 ? -12.680 -2.989 6.659 1.00 90.88 87 CYS A C 1
ATOM 668 O O . CYS A 1 87 ? -12.304 -2.329 5.692 1.00 90.88 87 CYS A O 1
ATOM 670 N N . ALA A 1 88 ? -13.401 -4.108 6.512 1.00 92.19 88 ALA A N 1
ATOM 671 C CA . ALA A 1 88 ? -13.694 -4.723 5.211 1.00 92.19 88 ALA A CA 1
ATOM 672 C C . ALA A 1 88 ? -14.436 -3.788 4.231 1.00 92.19 88 ALA A C 1
ATOM 674 O O . ALA A 1 88 ? -13.998 -3.607 3.095 1.00 92.19 88 ALA A O 1
ATOM 675 N N . GLU A 1 89 ? -15.518 -3.142 4.676 1.00 91.31 89 GLU A N 1
ATOM 676 C CA . GLU A 1 89 ? -16.297 -2.201 3.851 1.00 91.31 89 GLU A CA 1
ATOM 677 C C . GLU A 1 89 ? -15.481 -0.961 3.454 1.00 91.31 89 GLU A C 1
ATOM 679 O O . GLU A 1 89 ? -15.535 -0.495 2.316 1.00 91.31 89 GLU A O 1
ATOM 684 N N . LYS A 1 90 ? -14.649 -0.460 4.375 1.00 91.25 90 LYS A N 1
ATOM 685 C CA . LYS A 1 90 ? -13.754 0.678 4.125 1.00 91.25 90 LYS A CA 1
ATOM 686 C C . LYS A 1 90 ? -12.681 0.331 3.102 1.00 91.25 90 LYS A C 1
ATOM 688 O O . LYS A 1 90 ? -12.438 1.112 2.186 1.00 91.25 90 LYS A O 1
ATOM 693 N N . LEU A 1 91 ? -12.083 -0.854 3.226 1.00 93.25 91 LEU A N 1
ATOM 694 C CA . LEU A 1 91 ? -11.133 -1.358 2.244 1.00 93.25 91 LEU A CA 1
ATOM 695 C C . LEU A 1 91 ? -11.795 -1.471 0.868 1.00 93.25 91 LEU A C 1
ATOM 697 O O . LEU A 1 91 ? -11.230 -0.988 -0.108 1.00 93.25 91 LEU A O 1
ATOM 701 N N . ARG A 1 92 ? -13.008 -2.035 0.783 1.00 93.56 92 ARG A N 1
ATOM 702 C CA . ARG A 1 92 ? -13.753 -2.125 -0.483 1.00 93.56 92 ARG A CA 1
ATOM 703 C C . ARG A 1 92 ? -13.964 -0.745 -1.109 1.00 93.56 92 ARG A C 1
ATOM 705 O O . ARG A 1 92 ? -13.680 -0.570 -2.290 1.00 93.56 92 ARG A O 1
ATOM 712 N N . SER A 1 93 ? -14.381 0.236 -0.307 1.00 91.56 93 SER A N 1
ATOM 713 C CA . SER A 1 93 ? -14.571 1.620 -0.754 1.00 91.56 93 SER A CA 1
ATOM 714 C C . SER A 1 93 ? -13.287 2.231 -1.326 1.00 91.56 93 SER A C 1
ATOM 716 O O . SER A 1 93 ? -13.319 2.806 -2.412 1.00 91.56 93 SER A O 1
ATOM 718 N N . VAL A 1 94 ? -12.140 2.047 -0.664 1.00 91.50 94 VAL A N 1
ATOM 719 C CA . VAL A 1 94 ? -10.845 2.529 -1.181 1.00 91.50 94 VAL A CA 1
ATOM 720 C C . VAL A 1 94 ? -10.461 1.826 -2.478 1.00 91.50 94 VAL A C 1
ATOM 722 O O . VAL A 1 94 ? -10.006 2.467 -3.423 1.00 91.50 94 VAL A O 1
ATOM 725 N N . LEU A 1 95 ? -10.638 0.506 -2.546 1.00 92.31 95 LEU A N 1
ATOM 726 C CA . LEU A 1 95 ? -10.250 -0.265 -3.724 1.00 92.31 95 LEU A CA 1
ATOM 727 C C . LEU A 1 95 ? -11.078 0.100 -4.961 1.00 92.31 95 LEU A C 1
ATOM 729 O O . LEU A 1 95 ? -10.519 0.079 -6.056 1.00 92.31 95 LEU A O 1
ATOM 733 N N . SER A 1 96 ? -12.339 0.508 -4.777 1.00 92.75 96 SER A N 1
ATOM 734 C CA . SER A 1 96 ? -13.224 0.990 -5.848 1.00 92.75 96 SER A CA 1
ATOM 735 C C . SER A 1 96 ? -12.916 2.400 -6.373 1.00 92.75 96 SER A C 1
ATOM 737 O O . SER A 1 96 ? -13.568 2.855 -7.309 1.00 92.75 96 SER A O 1
ATOM 739 N N . MET A 1 97 ? -11.954 3.119 -5.788 1.00 90.31 97 MET A N 1
ATOM 740 C CA . MET A 1 97 ? -11.615 4.469 -6.239 1.00 90.31 97 MET A CA 1
ATOM 741 C C . MET A 1 97 ? -10.896 4.445 -7.593 1.00 90.31 97 MET A C 1
ATOM 743 O O . MET A 1 97 ? -9.896 3.746 -7.746 1.00 90.31 97 MET A O 1
ATOM 747 N N . ALA A 1 98 ? -11.384 5.252 -8.542 1.00 88.88 98 ALA A N 1
ATOM 748 C CA . ALA A 1 98 ? -10.805 5.370 -9.882 1.00 88.88 98 ALA A CA 1
ATOM 749 C C . ALA A 1 98 ? -9.514 6.209 -9.907 1.00 88.88 98 ALA A C 1
ATOM 751 O O . ALA A 1 98 ? -8.574 5.880 -10.625 1.00 88.88 98 ALA A O 1
ATOM 752 N N . ASP A 1 99 ? -9.450 7.280 -9.109 1.00 87.31 99 ASP A N 1
ATOM 753 C CA . ASP A 1 99 ? -8.270 8.143 -9.047 1.00 87.31 99 ASP A CA 1
ATOM 754 C C . ASP A 1 99 ? -7.155 7.480 -8.228 1.00 87.31 99 ASP A C 1
ATOM 756 O O . ASP A 1 99 ? -7.259 7.314 -7.008 1.00 87.31 99 ASP A O 1
ATOM 760 N N . SER A 1 100 ? -6.073 7.121 -8.915 1.00 83.25 100 SER A N 1
ATOM 761 C CA . SER A 1 100 ? -4.922 6.405 -8.369 1.00 83.25 100 SER A CA 1
ATOM 762 C C . SER A 1 100 ? -4.151 7.200 -7.306 1.00 83.25 100 SER A C 1
ATOM 764 O O . SER A 1 100 ? -3.610 6.595 -6.375 1.00 83.25 100 SER A O 1
ATOM 766 N N . SER A 1 101 ? -4.133 8.532 -7.397 1.00 76.94 101 SER A N 1
ATOM 767 C CA . SER A 1 101 ? -3.437 9.419 -6.458 1.00 76.94 101 SER A CA 1
ATOM 768 C C . SER A 1 101 ? -4.247 9.598 -5.180 1.00 76.94 101 SER A C 1
ATOM 770 O O . SER A 1 101 ? -3.724 9.446 -4.071 1.00 76.94 101 SER A O 1
ATOM 772 N N . ILE A 1 102 ? -5.551 9.841 -5.320 1.00 82.56 102 ILE A N 1
ATOM 773 C CA . ILE A 1 102 ? -6.464 9.956 -4.180 1.00 82.56 102 ILE A CA 1
ATOM 774 C C . ILE A 1 102 ? -6.593 8.602 -3.471 1.00 82.56 102 ILE A C 1
ATOM 776 O O . ILE A 1 102 ? -6.623 8.565 -2.240 1.00 82.56 102 ILE A O 1
ATOM 780 N N . LYS A 1 103 ? -6.617 7.490 -4.217 1.00 87.50 103 LYS A N 1
ATOM 781 C CA . LYS A 1 103 ? -6.663 6.127 -3.670 1.00 87.50 103 LYS A CA 1
ATOM 782 C C . LYS A 1 103 ? -5.499 5.855 -2.723 1.00 87.50 103 LYS A C 1
ATOM 784 O O . LYS A 1 103 ? -5.734 5.447 -1.588 1.00 87.50 103 LYS A O 1
ATOM 789 N N . VAL A 1 104 ? -4.263 6.132 -3.152 1.00 87.00 104 VAL A N 1
ATOM 790 C CA . VAL A 1 104 ? -3.064 5.978 -2.309 1.00 87.00 104 VAL A CA 1
ATOM 791 C C . VAL A 1 104 ? -3.171 6.847 -1.066 1.00 87.00 104 VAL A C 1
ATOM 793 O O . VAL A 1 104 ? -3.061 6.326 0.042 1.00 87.00 104 VAL A O 1
ATOM 796 N N . LEU A 1 105 ? -3.426 8.149 -1.239 1.00 82.31 105 LEU A N 1
ATOM 797 C CA . LEU A 1 105 ? -3.498 9.097 -0.127 1.00 82.31 105 LEU A CA 1
ATOM 798 C C . LEU A 1 105 ? -4.540 8.667 0.903 1.00 82.31 105 LEU A C 1
ATOM 800 O O . LEU A 1 105 ? -4.214 8.547 2.081 1.00 82.31 105 LEU A O 1
ATOM 804 N N . ARG A 1 106 ? -5.763 8.349 0.467 1.00 85.19 106 ARG A N 1
ATOM 805 C CA . ARG A 1 106 ? -6.823 7.888 1.367 1.00 85.19 106 ARG A CA 1
ATOM 806 C C . ARG A 1 106 ? -6.461 6.582 2.054 1.00 85.19 106 ARG A C 1
ATOM 808 O O . ARG A 1 106 ? -6.661 6.490 3.260 1.00 85.19 106 ARG A O 1
ATOM 815 N N . PHE A 1 107 ? -5.899 5.617 1.325 1.00 89.62 107 PHE A N 1
ATOM 816 C CA . PHE A 1 107 ? -5.500 4.324 1.879 1.00 89.62 107 PHE A CA 1
ATOM 817 C C . PHE A 1 107 ? -4.455 4.455 2.988 1.00 89.62 107 PHE A C 1
ATOM 819 O O . PHE A 1 107 ? -4.563 3.779 4.007 1.00 89.62 107 PHE A O 1
ATOM 826 N N . VAL A 1 108 ? -3.451 5.321 2.820 1.00 86.94 108 VAL A N 1
ATOM 827 C CA . VAL A 1 108 ? -2.396 5.477 3.832 1.00 86.94 108 VAL A CA 1
ATOM 828 C C . VAL A 1 108 ? -2.728 6.498 4.911 1.00 86.94 108 VAL A C 1
ATOM 830 O O . VAL A 1 108 ? -2.097 6.461 5.966 1.00 86.94 108 VAL A O 1
ATOM 833 N N . SER A 1 109 ? -3.675 7.407 4.668 1.00 81.44 109 SER A N 1
ATOM 834 C CA . SER A 1 109 ? -4.112 8.435 5.621 1.00 81.44 109 SER A CA 1
ATOM 835 C C . SER A 1 109 ? -5.035 7.887 6.709 1.00 81.44 109 SER A C 1
ATOM 837 O O . SER A 1 109 ? -5.609 6.809 6.586 1.00 81.44 109 SER A O 1
ATOM 839 N N . ASP A 1 110 ? -5.250 8.685 7.753 1.00 77.06 110 ASP A N 1
ATOM 840 C CA . ASP A 1 110 ? -6.235 8.379 8.791 1.00 77.06 110 ASP A CA 1
ATOM 841 C C . ASP A 1 110 ? -7.687 8.627 8.304 1.00 77.06 110 ASP A C 1
ATOM 843 O O . ASP A 1 110 ? -8.632 8.242 8.995 1.00 77.06 110 ASP A O 1
ATOM 847 N N . ASP A 1 111 ? -7.881 9.241 7.127 1.00 76.88 111 ASP A N 1
ATOM 848 C CA . ASP A 1 111 ? -9.173 9.768 6.658 1.00 76.88 111 ASP A CA 1
ATOM 849 C C . ASP A 1 111 ? -10.207 8.662 6.437 1.00 76.88 111 ASP A C 1
ATOM 851 O O . ASP A 1 111 ? -11.352 8.771 6.879 1.00 76.88 111 ASP A O 1
ATOM 855 N N . ILE A 1 112 ? -9.808 7.561 5.791 1.00 82.44 112 ILE A N 1
ATOM 856 C CA . ILE A 1 112 ? -10.718 6.438 5.543 1.00 82.44 112 ILE A CA 1
ATOM 857 C C . ILE A 1 112 ? -10.873 5.556 6.786 1.00 82.44 112 ILE A C 1
ATOM 859 O O . ILE A 1 112 ? -11.955 5.023 7.040 1.00 82.44 112 ILE A O 1
ATOM 863 N N . TRP A 1 113 ? -9.832 5.413 7.610 1.00 84.44 113 TRP A N 1
ATOM 864 C CA . TRP A 1 113 ? -9.833 4.481 8.744 1.00 84.44 113 TRP A CA 1
ATOM 865 C C . TRP A 1 113 ? -10.505 5.071 9.993 1.00 84.44 113 TRP A C 1
ATOM 867 O O . TRP A 1 113 ? -11.207 4.348 10.712 1.00 84.44 113 TRP A O 1
ATOM 877 N N . GLY A 1 114 ? -10.436 6.390 10.185 1.00 74.25 114 GLY A N 1
ATOM 878 C CA . GLY A 1 114 ? -10.949 7.109 11.352 1.00 74.25 114 GLY A CA 1
ATOM 879 C C . GLY A 1 114 ? -9.895 7.294 12.453 1.00 74.25 114 GLY A C 1
ATOM 880 O O . GLY A 1 114 ? -8.833 6.675 12.438 1.00 74.25 114 GLY A O 1
ATOM 881 N N . SER A 1 115 ? -10.196 8.155 13.429 1.00 63.62 115 SER A N 1
ATOM 882 C CA . SER A 1 115 ? -9.187 8.888 14.208 1.00 63.62 115 SER A CA 1
ATOM 883 C C . SER A 1 115 ? -8.563 8.212 15.438 1.00 63.62 115 SER A C 1
ATOM 885 O O . SER A 1 115 ? -7.711 8.851 16.052 1.00 63.62 115 SER A O 1
ATOM 887 N N . SER A 1 116 ? -8.886 6.973 15.831 1.00 62.94 116 SER A N 1
ATOM 888 C CA . SER A 1 116 ? -8.233 6.430 17.047 1.00 62.94 116 SER A CA 1
ATOM 889 C C . SER A 1 116 ? -8.120 4.912 17.186 1.00 62.94 116 SER A C 1
ATOM 891 O O . SER A 1 116 ? -7.080 4.458 17.637 1.00 62.94 116 SER A O 1
ATOM 893 N N . GLY A 1 117 ? -9.105 4.106 16.776 1.00 69.31 117 GLY A N 1
ATOM 894 C CA . GLY A 1 117 ? -8.999 2.636 16.893 1.00 69.31 117 GLY A CA 1
ATOM 895 C C . GLY A 1 117 ? -8.460 1.960 15.631 1.00 69.31 117 GLY A C 1
ATOM 896 O O . GLY A 1 117 ? -7.374 1.393 15.603 1.00 69.31 117 GLY A O 1
ATOM 897 N N . ARG A 1 118 ? -9.220 2.063 14.538 1.00 77.62 118 ARG A N 1
ATOM 898 C CA . ARG A 1 118 ? -8.960 1.314 13.296 1.00 77.62 118 ARG A CA 1
ATOM 899 C C . ARG A 1 118 ? -7.664 1.706 12.593 1.00 77.62 118 ARG A C 1
ATOM 901 O O . ARG A 1 118 ? -6.982 0.835 12.069 1.00 77.62 118 ARG A O 1
ATOM 908 N N . CYS A 1 119 ? -7.285 2.986 12.612 1.00 76.94 119 CYS A N 1
ATOM 909 C CA . CYS A 1 119 ? -6.014 3.405 12.017 1.00 76.94 119 CYS A CA 1
ATOM 910 C C . CYS A 1 119 ? -4.809 2.743 12.712 1.00 76.94 119 CYS A C 1
ATOM 912 O O . CYS A 1 119 ? -3.861 2.340 12.037 1.00 76.94 119 CYS A O 1
ATOM 914 N N . LEU A 1 120 ? -4.868 2.557 14.037 1.00 79.19 120 LEU A N 1
ATOM 915 C CA . LEU A 1 120 ? -3.821 1.857 14.789 1.00 79.19 120 LEU A CA 1
ATOM 916 C C . LEU A 1 120 ? -3.753 0.364 14.455 1.00 79.19 120 LEU A C 1
ATOM 918 O O . LEU A 1 120 ? -2.685 -0.222 14.572 1.00 79.19 120 LEU A O 1
ATOM 922 N N . MET A 1 121 ? -4.859 -0.235 14.010 1.00 83.62 121 MET A N 1
ATOM 923 C CA . MET A 1 121 ? -4.909 -1.642 13.602 1.00 83.62 121 MET A CA 1
ATOM 924 C C . MET A 1 121 ? -4.427 -1.841 12.160 1.00 83.62 121 MET A C 1
ATOM 926 O O . MET A 1 121 ? -3.737 -2.808 11.870 1.00 83.62 121 MET A O 1
ATOM 930 N N . VAL A 1 122 ? -4.749 -0.906 11.261 1.00 88.50 122 VAL A N 1
ATOM 931 C CA . VAL A 1 122 ? -4.410 -1.004 9.831 1.00 88.50 122 VAL A CA 1
ATOM 932 C C . VAL A 1 122 ? -2.978 -0.550 9.535 1.00 88.50 122 VAL A C 1
ATOM 934 O O . VAL A 1 122 ? -2.310 -1.125 8.677 1.00 88.50 122 VAL A O 1
ATOM 937 N N . SER A 1 123 ? -2.476 0.470 10.240 1.00 88.69 123 SER A N 1
ATOM 938 C CA . SER A 1 123 ? -1.134 1.019 9.985 1.00 88.69 123 SER A CA 1
ATOM 939 C C . SER A 1 123 ? -0.010 -0.025 10.105 1.00 88.69 123 SER A C 1
ATOM 941 O O . SER A 1 123 ? 0.875 -0.008 9.249 1.00 88.69 123 SER A O 1
ATOM 943 N N . PRO A 1 124 ? -0.021 -0.952 11.087 1.00 89.06 124 PRO A N 1
ATOM 944 C CA . PRO A 1 124 ? 0.938 -2.054 11.147 1.00 89.06 124 PRO A CA 1
ATOM 945 C C . PRO A 1 124 ? 0.883 -2.988 9.931 1.00 89.06 124 PRO A C 1
ATOM 947 O O . PRO A 1 124 ? 1.941 -3.331 9.408 1.00 89.06 124 PRO A O 1
ATOM 950 N N . CYS A 1 125 ? -0.310 -3.336 9.433 1.00 91.69 125 CYS A N 1
ATOM 951 C CA . CYS A 1 125 ? -0.469 -4.173 8.236 1.00 91.69 125 CYS A CA 1
ATOM 952 C C . CYS A 1 125 ? 0.142 -3.496 7.001 1.00 91.69 125 CYS A C 1
ATOM 954 O O . CYS A 1 125 ? 0.926 -4.101 6.270 1.00 91.69 125 CYS A O 1
ATOM 956 N N . ILE A 1 126 ? -0.145 -2.201 6.804 1.00 92.25 126 ILE A N 1
ATOM 957 C CA . ILE A 1 126 ? 0.435 -1.424 5.698 1.00 92.25 126 ILE A CA 1
ATOM 958 C C . ILE A 1 126 ? 1.957 -1.320 5.859 1.00 92.25 126 ILE A C 1
ATOM 960 O O . ILE A 1 126 ? 2.696 -1.512 4.899 1.00 92.25 126 ILE A O 1
ATOM 964 N N . ALA A 1 127 ? 2.451 -1.049 7.068 1.00 91.31 127 ALA A N 1
ATOM 965 C CA . ALA A 1 127 ? 3.883 -0.972 7.341 1.00 91.31 127 ALA A CA 1
ATOM 966 C C . ALA A 1 127 ? 4.605 -2.299 7.044 1.00 91.31 127 ALA A C 1
ATOM 968 O O . ALA A 1 127 ? 5.679 -2.283 6.443 1.00 91.31 127 ALA A O 1
ATOM 969 N N . ALA A 1 128 ? 4.014 -3.438 7.416 1.00 91.56 128 ALA A N 1
ATOM 970 C CA . ALA A 1 128 ? 4.558 -4.763 7.130 1.00 91.56 128 ALA A CA 1
ATOM 971 C C . ALA A 1 128 ? 4.617 -5.041 5.620 1.00 91.56 128 ALA A C 1
ATOM 973 O O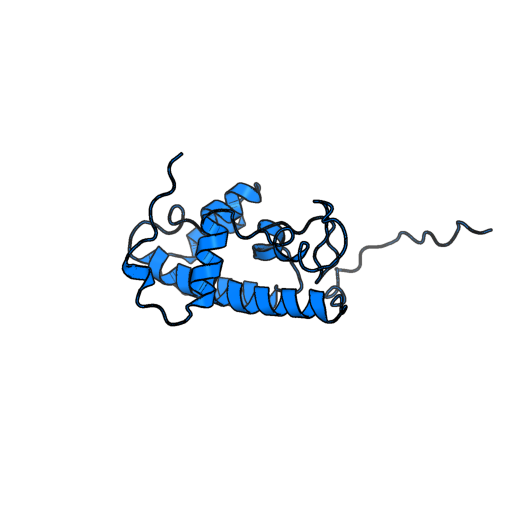 . ALA A 1 128 ? 5.654 -5.481 5.118 1.00 91.56 128 ALA A O 1
ATOM 974 N N . PHE A 1 129 ? 3.547 -4.716 4.886 1.00 94.50 129 PHE A N 1
ATOM 975 C CA . PHE A 1 129 ? 3.536 -4.763 3.423 1.00 94.50 129 PHE A CA 1
ATOM 976 C C . PHE A 1 129 ? 4.657 -3.914 2.824 1.00 94.50 129 PHE A C 1
ATOM 978 O O . PHE A 1 129 ? 5.428 -4.409 2.008 1.00 94.50 129 PHE A O 1
ATOM 985 N N . LEU A 1 130 ? 4.789 -2.654 3.255 1.00 91.94 130 LEU A N 1
ATOM 986 C CA . LEU A 1 130 ? 5.786 -1.737 2.708 1.00 91.94 130 LEU A CA 1
ATOM 987 C C . LEU A 1 130 ? 7.207 -2.277 2.877 1.00 91.94 130 LEU A C 1
ATOM 989 O O . LEU A 1 130 ? 7.994 -2.143 1.949 1.00 91.94 130 LEU A O 1
ATOM 993 N N . VAL A 1 131 ? 7.537 -2.916 4.005 1.00 90.88 131 VAL A N 1
ATOM 994 C CA . VAL A 1 131 ? 8.856 -3.545 4.192 1.00 90.88 131 VAL A CA 1
ATOM 995 C C . VAL A 1 131 ? 9.059 -4.686 3.200 1.00 90.88 131 VAL A C 1
ATOM 997 O O . VAL A 1 131 ? 10.017 -4.649 2.430 1.00 90.88 131 VAL A O 1
ATOM 1000 N N . LYS A 1 132 ? 8.142 -5.662 3.174 1.00 91.44 132 LYS A N 1
ATOM 1001 C CA . LYS A 1 132 ? 8.265 -6.851 2.316 1.00 91.44 132 LYS A CA 1
ATOM 1002 C C . LYS A 1 132 ? 8.344 -6.464 0.834 1.00 91.44 132 LYS A C 1
ATOM 1004 O O . LYS A 1 132 ? 9.235 -6.910 0.118 1.00 91.44 132 LYS A O 1
ATOM 1009 N N . SER A 1 133 ? 7.454 -5.583 0.389 1.00 91.31 133 SER A N 1
ATOM 1010 C CA . SER A 1 133 ? 7.388 -5.104 -0.994 1.00 91.31 133 SER A CA 1
ATOM 1011 C C . SER A 1 133 ? 8.605 -4.268 -1.383 1.00 91.31 133 SER A C 1
ATOM 1013 O O . SER A 1 133 ? 9.082 -4.354 -2.513 1.00 91.31 133 SER A O 1
ATOM 1015 N N . TRP A 1 134 ? 9.146 -3.476 -0.453 1.00 88.94 134 TRP A N 1
ATOM 1016 C CA . TRP A 1 134 ? 10.368 -2.710 -0.688 1.00 88.94 134 TRP A CA 1
ATOM 1017 C C . TRP A 1 134 ? 11.594 -3.616 -0.838 1.00 88.94 134 TRP A C 1
ATOM 1019 O O . TRP A 1 134 ? 12.461 -3.333 -1.664 1.00 88.94 134 TRP A O 1
ATOM 1029 N N . ASP A 1 135 ? 11.659 -4.717 -0.091 1.00 86.56 135 ASP A N 1
ATOM 1030 C CA . ASP A 1 135 ? 12.736 -5.700 -0.221 1.00 86.56 135 ASP A CA 1
ATOM 1031 C C . ASP A 1 135 ? 12.657 -6.461 -1.550 1.00 86.56 135 ASP A C 1
ATOM 1033 O O . ASP A 1 135 ? 13.670 -6.543 -2.245 1.00 86.56 135 ASP A O 1
ATOM 1037 N N . VAL A 1 136 ? 11.462 -6.900 -1.972 1.00 87.31 136 VAL A N 1
ATOM 1038 C CA . VAL A 1 136 ? 11.239 -7.477 -3.317 1.00 87.31 136 VAL A CA 1
ATOM 1039 C C . VAL A 1 136 ? 11.699 -6.504 -4.400 1.00 87.31 136 VAL A C 1
ATOM 1041 O O . VAL A 1 136 ? 12.472 -6.860 -5.289 1.00 87.31 136 VAL A O 1
ATOM 1044 N N . ARG A 1 137 ? 11.279 -5.241 -4.292 1.00 86.19 137 ARG A N 1
ATOM 1045 C CA . ARG A 1 137 ? 11.643 -4.204 -5.253 1.00 86.19 137 ARG A CA 1
ATOM 1046 C C . ARG A 1 137 ? 13.152 -3.979 -5.340 1.00 86.19 137 ARG A C 1
ATOM 1048 O O . ARG A 1 137 ? 13.696 -3.886 -6.440 1.00 86.19 137 ARG A O 1
ATOM 1055 N N . ASN A 1 138 ? 13.833 -3.865 -4.200 1.00 81.50 138 ASN A N 1
ATOM 1056 C CA . ASN A 1 138 ? 15.283 -3.667 -4.192 1.00 81.50 138 ASN A CA 1
ATOM 1057 C C . ASN A 1 138 ? 16.020 -4.890 -4.730 1.00 81.50 138 ASN A C 1
ATOM 1059 O O . ASN A 1 138 ? 17.001 -4.714 -5.449 1.00 81.50 138 ASN A O 1
ATOM 1063 N N . ALA A 1 139 ? 15.541 -6.101 -4.431 1.00 80.69 139 ALA A N 1
ATOM 1064 C CA . ALA A 1 139 ? 16.098 -7.318 -5.001 1.00 80.69 139 ALA A CA 1
ATOM 1065 C C . ALA A 1 139 ? 16.052 -7.255 -6.533 1.00 80.69 139 ALA A C 1
ATOM 1067 O O . ALA A 1 139 ? 17.112 -7.309 -7.143 1.00 80.69 139 ALA A O 1
ATOM 1068 N N . CYS A 1 140 ? 14.884 -7.018 -7.143 1.00 79.94 140 CYS A N 1
ATOM 1069 C CA . CYS A 1 140 ? 14.740 -6.883 -8.602 1.00 79.94 140 CYS A CA 1
ATOM 1070 C C . CYS A 1 140 ? 15.648 -5.795 -9.196 1.00 79.94 140 CYS A C 1
ATOM 1072 O O . CYS A 1 140 ? 16.273 -5.992 -10.236 1.00 79.94 140 CYS A O 1
ATOM 1074 N N . LYS A 1 141 ? 15.775 -4.652 -8.511 1.00 75.00 141 LYS A N 1
ATOM 1075 C CA . LYS A 1 141 ? 16.628 -3.547 -8.965 1.00 75.00 141 LYS A CA 1
ATOM 1076 C C . LYS A 1 141 ? 18.120 -3.904 -8.987 1.00 75.00 141 LYS A C 1
ATOM 1078 O O . LYS A 1 141 ? 18.829 -3.452 -9.882 1.00 75.00 141 LYS A O 1
ATOM 1083 N N . HIS A 1 142 ? 18.604 -4.651 -7.996 1.00 69.94 142 HIS A N 1
ATOM 1084 C CA . HIS A 1 142 ? 20.033 -4.946 -7.841 1.00 69.94 142 HIS A CA 1
ATOM 1085 C C . HIS A 1 142 ? 20.457 -6.293 -8.436 1.00 69.94 142 HIS 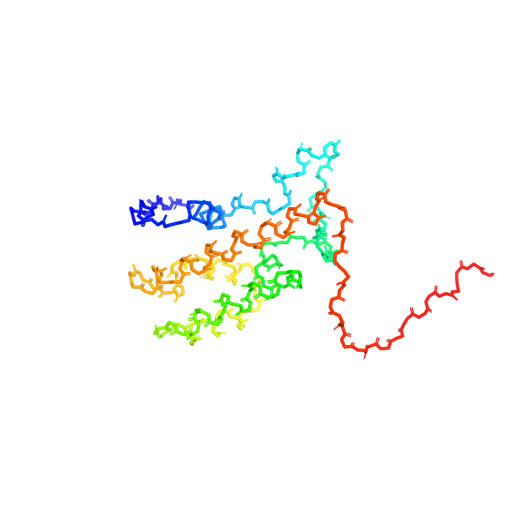A C 1
ATOM 1087 O O . HIS A 1 142 ? 21.635 -6.468 -8.731 1.00 69.94 142 HIS A O 1
ATOM 1093 N N . SER A 1 143 ? 19.526 -7.225 -8.640 1.00 64.25 143 SER A N 1
ATOM 1094 C CA . SER A 1 143 ? 19.796 -8.520 -9.270 1.00 64.25 143 SER A CA 1
ATOM 1095 C C . SER A 1 143 ? 19.675 -8.493 -10.796 1.00 64.25 143 SER A C 1
ATOM 1097 O O . SER A 1 143 ? 20.113 -9.437 -11.446 1.00 64.25 143 SER A O 1
ATOM 1099 N N . GLY A 1 144 ? 19.055 -7.456 -11.377 1.00 54.47 144 GLY A N 1
ATOM 1100 C CA . GLY A 1 144 ? 18.718 -7.420 -12.805 1.00 54.47 144 GLY A CA 1
ATOM 1101 C C . GLY A 1 144 ? 17.635 -8.432 -13.208 1.00 54.47 144 GLY A C 1
ATOM 1102 O O . GLY A 1 144 ? 17.323 -8.555 -14.390 1.00 54.47 144 GLY A O 1
ATOM 1103 N N . ALA A 1 145 ? 17.053 -9.152 -12.242 1.00 50.69 145 ALA A N 1
ATOM 1104 C CA . ALA A 1 145 ? 15.983 -10.106 -12.477 1.00 50.69 145 ALA A CA 1
ATOM 1105 C C . ALA A 1 145 ? 14.646 -9.361 -12.560 1.00 50.69 145 ALA A C 1
ATOM 1107 O O . ALA A 1 145 ? 14.003 -9.078 -11.544 1.00 50.69 145 ALA A O 1
ATOM 1108 N N . VAL A 1 146 ? 14.224 -9.054 -13.785 1.00 53.69 146 VAL A N 1
ATOM 1109 C CA . VAL A 1 146 ? 12.812 -8.784 -14.067 1.00 53.69 146 VAL A CA 1
ATOM 1110 C C . VAL A 1 146 ? 12.081 -10.098 -13.814 1.00 53.69 146 VAL A C 1
ATOM 1112 O O . VAL A 1 146 ? 12.374 -11.105 -14.461 1.00 53.69 146 VAL A O 1
ATOM 1115 N N . LEU A 1 147 ? 11.181 -10.123 -12.829 1.00 54.41 147 LEU A N 1
ATOM 1116 C CA . LEU A 1 147 ? 10.349 -11.303 -12.621 1.00 54.41 147 LEU A CA 1
ATOM 1117 C C . LEU A 1 147 ? 9.476 -11.466 -13.871 1.00 54.41 147 LEU A C 1
ATOM 1119 O O . LEU A 1 147 ? 8.873 -10.481 -14.310 1.00 54.41 147 LEU A O 1
ATOM 1123 N N . PRO A 1 148 ? 9.400 -12.670 -14.465 1.00 41.72 148 PRO A N 1
ATOM 1124 C CA . PRO A 1 148 ? 8.503 -12.885 -15.585 1.00 41.72 148 PRO A CA 1
ATOM 1125 C C . PRO A 1 148 ? 7.075 -12.551 -15.129 1.00 41.72 148 PRO A C 1
ATOM 1127 O O . PRO A 1 148 ? 6.707 -12.875 -13.993 1.00 41.72 148 PRO A O 1
ATOM 1130 N N . PRO A 1 149 ? 6.268 -11.879 -15.966 1.00 41.28 149 PRO A N 1
ATOM 1131 C CA . PRO A 1 149 ? 4.885 -11.603 -15.619 1.00 41.28 149 PRO A CA 1
ATOM 1132 C C . PRO A 1 149 ? 4.183 -12.928 -15.301 1.00 41.28 149 PRO A C 1
ATOM 1134 O O . PRO A 1 149 ? 4.212 -13.862 -16.102 1.00 41.28 149 PRO A O 1
ATOM 1137 N N . LEU A 1 150 ? 3.566 -13.013 -14.118 1.00 44.41 150 LEU A N 1
ATOM 1138 C CA . LEU A 1 150 ? 2.626 -14.081 -13.788 1.00 44.41 150 LEU A CA 1
ATOM 1139 C C . LEU A 1 150 ? 1.469 -13.982 -14.786 1.00 44.41 150 LEU A C 1
ATOM 1141 O O . LEU A 1 150 ? 0.627 -13.098 -14.667 1.00 44.41 150 LEU A O 1
ATOM 1145 N N . SER A 1 151 ? 1.521 -14.844 -15.801 1.00 37.56 151 SER A N 1
ATOM 1146 C CA . SER A 1 151 ? 0.445 -15.256 -16.704 1.00 37.56 151 SER A CA 1
ATOM 1147 C C . SER A 1 151 ? -0.681 -14.230 -16.871 1.00 37.56 151 SER A C 1
ATOM 1149 O O . SER A 1 151 ? -1.707 -14.300 -16.194 1.00 37.56 151 SER A O 1
ATOM 1151 N N . ALA A 1 152 ? -0.530 -13.305 -17.821 1.00 33.81 152 ALA A N 1
ATOM 1152 C CA . ALA A 1 152 ? -1.696 -12.622 -18.370 1.00 33.81 152 ALA A CA 1
ATOM 1153 C C . ALA A 1 152 ? -2.657 -13.677 -18.964 1.00 33.81 152 ALA A C 1
ATOM 1155 O O . ALA A 1 152 ? -2.183 -14.654 -19.558 1.00 33.81 152 ALA A O 1
ATOM 1156 N N . PRO A 1 153 ? -3.989 -13.527 -18.825 1.00 34.50 153 PRO A N 1
ATOM 1157 C CA . PRO A 1 153 ? -4.915 -14.376 -19.556 1.00 34.50 153 PRO A CA 1
ATOM 1158 C C . PRO A 1 153 ? -4.642 -14.208 -21.052 1.00 34.50 153 PRO A C 1
ATOM 1160 O O . PRO A 1 153 ? -4.478 -13.093 -21.544 1.00 34.50 153 PRO A O 1
ATOM 1163 N N . VAL A 1 154 ? -4.562 -15.344 -21.742 1.00 43.91 154 VAL A N 1
ATOM 1164 C CA . VAL A 1 154 ? -4.329 -15.484 -23.181 1.00 43.91 154 VAL A CA 1
ATOM 1165 C C . VAL A 1 154 ? -5.201 -14.491 -23.959 1.00 43.91 154 VAL A C 1
ATOM 1167 O O . VAL A 1 154 ? -6.404 -14.689 -24.119 1.00 43.91 154 VAL A O 1
ATOM 1170 N N . GLY A 1 155 ? -4.579 -13.414 -24.436 1.00 31.62 155 GLY A N 1
ATOM 1171 C CA . GLY A 1 155 ? -5.163 -12.409 -25.314 1.00 31.62 155 GLY A CA 1
ATOM 1172 C C . GLY A 1 155 ? -4.355 -12.368 -26.604 1.00 31.62 155 GLY A C 1
ATOM 1173 O O . GLY A 1 155 ? -3.151 -12.146 -26.585 1.00 31.62 155 GLY A O 1
ATOM 1174 N N . ARG A 1 156 ? -5.031 -12.678 -27.706 1.00 37.69 156 ARG A N 1
ATOM 1175 C CA . ARG A 1 156 ? -4.499 -12.897 -29.053 1.00 37.69 156 ARG A CA 1
ATOM 1176 C C . ARG A 1 156 ? -3.689 -11.717 -29.598 1.00 37.69 156 ARG A C 1
ATOM 1178 O O . ARG A 1 156 ? -4.143 -10.584 -29.512 1.00 37.69 156 ARG A O 1
ATOM 1185 N N . GLY A 1 157 ? -2.615 -12.067 -30.307 1.00 36.31 157 GLY A N 1
ATOM 1186 C CA . GLY A 1 157 ? -2.280 -11.523 -31.624 1.00 36.31 157 GLY A CA 1
ATOM 1187 C C . GLY A 1 157 ? -1.722 -10.105 -31.676 1.00 36.31 157 GLY A C 1
ATOM 1188 O O . GLY A 1 157 ? -2.475 -9.143 -31.754 1.00 36.31 157 GLY A O 1
ATOM 1189 N N . ALA A 1 158 ? -0.401 -10.014 -31.787 1.00 29.69 158 ALA A N 1
ATOM 1190 C CA . ALA A 1 158 ? 0.268 -9.007 -32.604 1.00 29.69 158 ALA A CA 1
ATOM 1191 C C . ALA A 1 158 ? 1.663 -9.545 -32.949 1.00 29.69 158 ALA A C 1
ATOM 1193 O O . ALA A 1 158 ? 2.670 -9.114 -32.389 1.00 29.69 158 ALA A O 1
ATOM 1194 N N . ASP A 1 159 ? 1.707 -10.543 -33.833 1.00 33.97 159 ASP A N 1
ATOM 1195 C CA . ASP A 1 159 ? 2.946 -10.938 -34.494 1.00 33.97 159 ASP A CA 1
ATOM 1196 C C . ASP A 1 159 ? 3.401 -9.755 -35.357 1.00 33.97 159 ASP A C 1
ATOM 1198 O O . ASP A 1 159 ? 2.865 -9.497 -36.429 1.00 33.97 159 ASP A O 1
ATOM 1202 N N . GLY A 1 160 ? 4.361 -8.987 -34.843 1.00 33.91 160 GLY A N 1
ATOM 1203 C CA . GLY A 1 160 ? 5.123 -7.983 -35.586 1.00 33.91 160 GLY A CA 1
ATOM 1204 C C . GLY A 1 160 ? 6.426 -8.557 -36.140 1.00 33.91 160 GLY A C 1
ATOM 1205 O O . GLY A 1 160 ? 7.427 -7.849 -36.219 1.00 33.91 160 GLY A O 1
ATOM 1206 N N . ALA A 1 161 ? 6.441 -9.851 -36.462 1.00 33.78 161 ALA A N 1
ATOM 1207 C CA . ALA A 1 161 ? 7.544 -10.507 -37.145 1.00 33.78 161 ALA A CA 1
ATOM 1208 C C . ALA A 1 161 ? 7.371 -10.353 -38.664 1.00 33.78 161 ALA A C 1
ATOM 1210 O O . ALA A 1 161 ? 7.107 -11.335 -39.334 1.00 33.78 161 ALA A O 1
ATOM 1211 N N . ASP A 1 162 ? 7.466 -9.117 -39.166 1.00 39.91 162 ASP A N 1
ATOM 1212 C CA . ASP A 1 162 ? 7.678 -8.801 -40.592 1.00 39.91 162 ASP A CA 1
ATOM 1213 C C . ASP A 1 162 ? 8.095 -7.326 -40.755 1.00 39.91 162 ASP A C 1
ATOM 1215 O O . ASP A 1 162 ? 7.386 -6.487 -41.306 1.00 39.91 162 ASP A O 1
ATOM 1219 N N . ALA A 1 163 ? 9.271 -6.980 -40.228 1.00 33.22 163 ALA A N 1
ATOM 1220 C CA . ALA A 1 163 ? 9.908 -5.686 -40.495 1.00 33.22 163 ALA A CA 1
ATOM 1221 C C . ALA A 1 163 ? 11.371 -5.822 -40.949 1.00 33.22 163 ALA A C 1
ATOM 1223 O O . ALA A 1 163 ? 12.138 -4.878 -40.787 1.00 33.22 163 ALA A O 1
ATOM 1224 N N . MET A 1 164 ? 11.758 -6.984 -41.496 1.00 35.97 164 MET A N 1
ATOM 1225 C CA . MET A 1 164 ? 13.043 -7.214 -42.178 1.00 35.97 164 MET A CA 1
ATOM 1226 C C . MET A 1 164 ? 12.895 -8.287 -43.280 1.00 35.97 164 MET A C 1
ATOM 1228 O O . MET A 1 164 ? 13.538 -9.336 -43.219 1.00 35.97 164 MET A O 1
ATOM 1232 N N . ALA A 1 165 ? 12.042 -8.016 -44.272 1.00 34.88 165 ALA A N 1
ATOM 1233 C CA . ALA A 1 165 ? 12.024 -8.682 -45.576 1.00 34.88 165 ALA A CA 1
ATOM 1234 C C . ALA A 1 165 ? 11.896 -7.623 -46.678 1.00 34.88 165 ALA A C 1
ATOM 1236 O O . ALA A 1 165 ? 11.119 -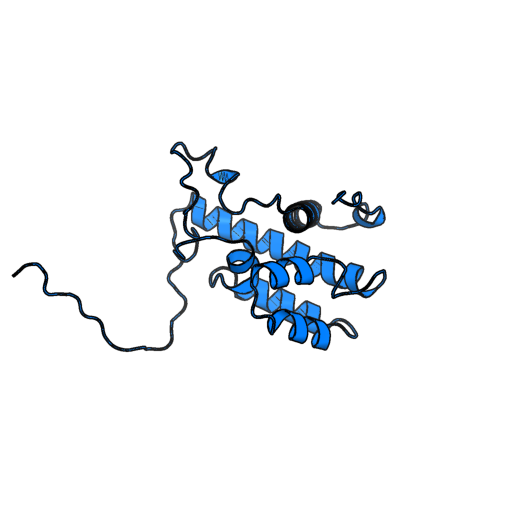6.663 -46.467 1.00 34.88 165 ALA A O 1
#

pLDDT: mean 72.3, std 21.25, range [29.69, 96.31]

Foldseek 3Di:
DDDDDDDPVLPDDDQVQLVVLLVCLLVVNPPVQPVVVVVVPDDDDQQPAQLAARHRHDDPLCLQPNPQLLVVLNVVLLVQQCPDPPRVVLVVVLVPDPDSVVSSNCQSDCNSQDDPDRNVSSSNSSSSSSVVSSVSRVCSVVVVDHDYPDDDDDDDDDPPPPPPD